Protein AF-A0A084WUY0-F1 (afdb_monomer)

Structure (mmCIF, N/CA/C/O backbone):
data_AF-A0A084WUY0-F1
#
_entry.id   AF-A0A084WUY0-F1
#
loop_
_atom_site.group_PDB
_atom_site.id
_atom_site.type_symbol
_atom_site.label_atom_id
_atom_site.label_alt_id
_atom_site.label_comp_id
_atom_site.label_asym_id
_atom_site.label_entity_id
_atom_site.label_seq_id
_atom_site.pdbx_PDB_ins_code
_atom_site.Cartn_x
_atom_site.Cartn_y
_atom_site.Cartn_z
_atom_site.occupancy
_atom_site.B_iso_or_equiv
_atom_site.auth_seq_id
_atom_site.auth_comp_id
_atom_site.auth_asym_id
_atom_site.auth_atom_id
_atom_site.pdbx_PDB_model_num
ATOM 1 N N . MET A 1 1 ? 26.854 -9.198 -58.543 1.00 60.66 1 MET A N 1
ATOM 2 C CA . MET A 1 1 ? 27.192 -9.684 -57.186 1.00 60.66 1 MET A CA 1
ATOM 3 C C . MET A 1 1 ? 26.560 -8.812 -56.099 1.00 60.66 1 MET A C 1
ATOM 5 O O . MET A 1 1 ? 25.718 -9.330 -55.383 1.00 60.66 1 MET A O 1
ATOM 9 N N . PHE A 1 2 ? 26.806 -7.495 -56.065 1.00 56.34 2 PHE A N 1
ATOM 10 C CA . PHE A 1 2 ? 26.208 -6.568 -55.079 1.00 56.34 2 PHE A CA 1
ATOM 11 C C . PHE A 1 2 ? 24.668 -6.537 -55.036 1.00 56.34 2 PHE A C 1
ATOM 13 O O . PHE A 1 2 ? 24.078 -6.445 -53.969 1.00 56.34 2 PHE A O 1
ATOM 20 N N . LYS A 1 3 ? 23.988 -6.667 -56.184 1.00 63.41 3 LYS A N 1
ATOM 21 C CA . LYS A 1 3 ? 22.513 -6.714 -56.230 1.00 63.41 3 LYS A CA 1
ATOM 22 C C . LYS A 1 3 ? 21.925 -7.973 -55.576 1.00 63.41 3 LYS A C 1
ATOM 24 O O . LYS A 1 3 ? 20.845 -7.901 -55.006 1.00 63.41 3 LYS A O 1
ATOM 29 N N . LEU A 1 4 ? 22.644 -9.098 -55.624 1.00 61.97 4 LEU A N 1
ATOM 30 C CA . LEU A 1 4 ? 22.201 -10.361 -55.028 1.00 61.97 4 LEU A CA 1
ATOM 31 C C . LEU A 1 4 ? 22.399 -10.347 -53.507 1.00 61.97 4 LEU A C 1
ATOM 33 O O . LEU A 1 4 ? 21.516 -10.775 -52.777 1.00 61.97 4 LEU A O 1
ATOM 37 N N . THR A 1 5 ? 23.507 -9.770 -53.030 1.00 66.94 5 THR A N 1
ATOM 38 C CA . THR A 1 5 ? 23.778 -9.587 -51.594 1.00 66.94 5 THR A CA 1
ATOM 39 C C . THR A 1 5 ? 22.866 -8.542 -50.947 1.00 66.94 5 THR A C 1
ATOM 41 O O . THR A 1 5 ? 22.504 -8.669 -49.784 1.00 66.94 5 THR A O 1
ATOM 44 N N . VAL A 1 6 ? 22.458 -7.509 -51.692 1.00 75.38 6 VAL A N 1
ATOM 45 C CA . VAL A 1 6 ? 21.484 -6.514 -51.212 1.00 75.38 6 VAL A CA 1
ATOM 46 C C . VAL A 1 6 ? 20.085 -7.128 -51.087 1.00 75.38 6 VAL A C 1
ATOM 48 O O . VAL A 1 6 ? 19.396 -6.871 -50.101 1.00 75.38 6 VAL A O 1
ATOM 51 N N . LEU A 1 7 ? 19.684 -7.982 -52.038 1.00 75.69 7 LEU A N 1
ATOM 52 C CA . LEU A 1 7 ? 18.390 -8.667 -52.000 1.00 75.69 7 LEU A CA 1
ATOM 53 C C . LEU A 1 7 ? 18.290 -9.630 -50.804 1.00 75.69 7 LEU A C 1
ATOM 55 O O . LEU A 1 7 ? 17.266 -9.658 -50.127 1.00 75.69 7 LEU A O 1
ATOM 59 N N . THR A 1 8 ? 19.358 -10.374 -50.497 1.00 74.25 8 THR A N 1
ATOM 60 C CA . THR A 1 8 ? 19.370 -11.318 -49.368 1.00 74.25 8 THR A CA 1
ATOM 61 C C . THR A 1 8 ? 19.310 -10.617 -48.011 1.00 74.25 8 THR A C 1
ATOM 63 O O . THR A 1 8 ? 18.523 -11.023 -47.162 1.00 74.25 8 THR A O 1
ATOM 66 N N . ILE A 1 9 ? 20.064 -9.530 -47.806 1.00 77.88 9 ILE A N 1
ATOM 67 C CA . ILE A 1 9 ? 20.021 -8.752 -46.554 1.00 77.88 9 ILE A CA 1
ATOM 68 C C . ILE A 1 9 ? 18.642 -8.109 -46.361 1.00 77.88 9 ILE A C 1
ATOM 70 O O . ILE A 1 9 ? 18.103 -8.144 -45.256 1.00 77.88 9 ILE A O 1
ATOM 74 N N . ALA A 1 10 ? 18.040 -7.568 -47.427 1.00 76.94 10 ALA A N 1
ATOM 75 C CA . ALA A 1 10 ? 16.701 -6.984 -47.364 1.00 76.94 10 ALA A CA 1
ATOM 76 C C . ALA A 1 10 ? 15.640 -8.022 -46.959 1.00 76.94 10 ALA A C 1
ATOM 78 O O . ALA A 1 10 ? 14.815 -7.740 -46.091 1.00 76.94 10 ALA A O 1
ATOM 79 N N . VAL A 1 11 ? 15.704 -9.236 -47.516 1.00 80.25 11 VAL A N 1
ATOM 80 C CA . VAL A 1 11 ? 14.828 -10.352 -47.127 1.00 80.25 11 VAL A CA 1
ATOM 81 C C . VAL A 1 11 ? 15.067 -10.752 -45.667 1.00 80.25 11 VAL A C 1
ATOM 83 O O . VAL A 1 11 ? 14.107 -10.834 -44.909 1.00 80.25 11 VAL A O 1
ATOM 86 N N . CYS A 1 12 ? 16.319 -10.899 -45.220 1.00 70.56 12 CYS A N 1
ATOM 87 C CA . CYS A 1 12 ? 16.632 -11.221 -43.821 1.00 70.56 12 CYS A CA 1
ATOM 88 C C . CYS A 1 12 ? 16.119 -10.158 -42.837 1.00 70.56 12 CYS A C 1
ATOM 90 O O . CYS A 1 12 ? 15.549 -10.498 -41.806 1.00 70.56 12 CYS A O 1
ATOM 92 N N . VAL A 1 13 ? 16.261 -8.869 -43.157 1.00 74.50 13 VAL A N 1
ATOM 93 C CA . VAL A 1 13 ? 15.754 -7.773 -42.315 1.00 74.50 13 VAL A CA 1
ATOM 94 C C . VAL A 1 13 ? 14.223 -7.757 -42.268 1.00 74.50 13 VAL A 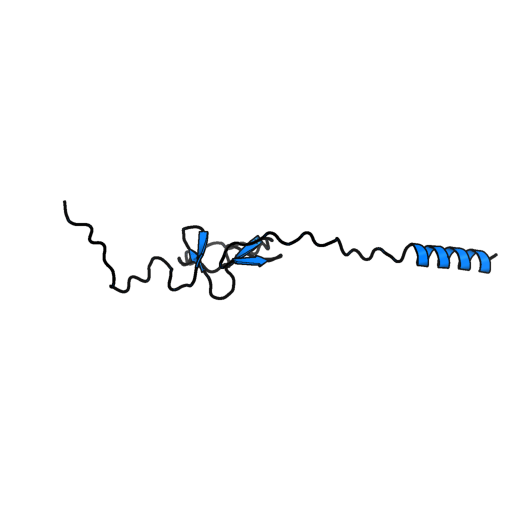C 1
ATOM 96 O O . VAL A 1 13 ? 13.657 -7.417 -41.235 1.00 74.50 13 VAL A O 1
ATOM 99 N N . LEU A 1 14 ? 13.538 -8.127 -43.354 1.00 68.50 14 LEU A N 1
ATOM 100 C CA . LEU A 1 14 ? 12.076 -8.259 -43.369 1.00 68.50 14 LEU A CA 1
ATOM 101 C C . LEU A 1 14 ? 11.595 -9.489 -42.582 1.00 68.50 14 LEU A C 1
ATOM 103 O O . LEU A 1 14 ? 10.559 -9.410 -41.931 1.00 68.50 14 LEU A O 1
ATOM 107 N N . LEU A 1 15 ? 12.366 -10.581 -42.578 1.00 65.75 15 LEU A N 1
ATOM 108 C CA . LEU A 1 15 ? 12.065 -11.796 -41.809 1.00 65.75 15 LEU A CA 1
ATOM 109 C C . LEU A 1 15 ? 12.357 -11.648 -40.303 1.00 65.75 15 LEU A C 1
ATOM 111 O O . LEU A 1 15 ? 11.702 -12.295 -39.494 1.00 65.75 15 LEU A O 1
ATOM 115 N N . VAL A 1 16 ? 13.303 -10.785 -39.912 1.00 64.50 16 VAL A N 1
ATOM 116 C CA . VAL A 1 16 ? 13.689 -10.548 -38.501 1.00 64.50 16 VAL A CA 1
ATOM 117 C C . VAL A 1 16 ? 12.886 -9.401 -37.850 1.00 64.50 16 VAL A C 1
ATOM 119 O O . VAL A 1 16 ? 12.995 -9.151 -36.653 1.00 64.50 16 VAL A O 1
ATOM 122 N N . LYS A 1 17 ? 12.021 -8.701 -38.596 1.00 60.69 17 LYS A N 1
ATOM 123 C CA . LYS A 1 17 ? 11.288 -7.498 -38.141 1.00 60.69 17 LYS A CA 1
ATOM 124 C C . LYS A 1 17 ? 10.038 -7.755 -37.280 1.00 60.69 17 LYS A C 1
ATOM 126 O O . LYS A 1 17 ? 9.086 -6.980 -37.341 1.00 60.69 17 LYS A O 1
ATOM 131 N N . ALA A 1 18 ? 10.029 -8.799 -36.456 1.00 61.69 18 ALA A N 1
ATOM 132 C CA . ALA A 1 18 ? 8.862 -9.147 -35.643 1.00 61.69 18 ALA A CA 1
ATOM 133 C C . ALA A 1 18 ? 9.180 -9.555 -34.195 1.00 61.69 18 ALA A C 1
ATOM 135 O O . ALA A 1 18 ? 8.526 -10.445 -33.670 1.00 61.69 18 ALA A O 1
ATOM 136 N N . ASP A 1 19 ? 10.128 -8.895 -33.520 1.00 57.19 19 ASP A N 1
ATOM 137 C CA . ASP A 1 19 ? 10.214 -9.011 -32.056 1.00 57.19 19 ASP A CA 1
ATOM 138 C C . ASP A 1 19 ? 10.689 -7.707 -31.396 1.00 57.19 19 ASP A C 1
ATOM 140 O O . ASP A 1 19 ? 11.794 -7.583 -30.874 1.00 57.19 19 ASP A O 1
ATOM 144 N N . HIS A 1 20 ? 9.830 -6.686 -31.425 1.00 60.00 20 HIS A N 1
ATOM 145 C CA . HIS A 1 20 ? 9.862 -5.665 -30.379 1.00 60.00 20 H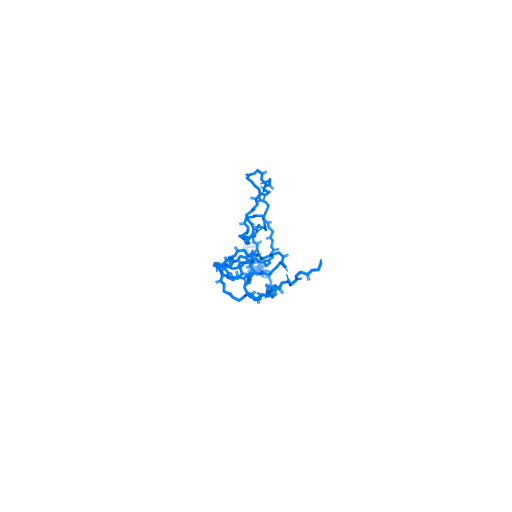IS A CA 1
ATOM 146 C C . HIS A 1 20 ? 9.047 -6.179 -29.189 1.00 60.00 20 HIS A C 1
ATOM 148 O O . HIS A 1 20 ? 7.914 -5.757 -28.994 1.00 60.00 20 HIS A O 1
ATOM 154 N N . GLY A 1 21 ? 9.606 -7.128 -28.434 1.00 61.03 21 GLY A N 1
ATOM 155 C CA . GLY A 1 21 ? 9.618 -7.133 -26.967 1.00 61.03 21 GLY A CA 1
ATOM 156 C C . GLY A 1 21 ? 8.323 -6.890 -26.182 1.00 61.03 21 GLY A C 1
ATOM 157 O O . GLY A 1 21 ? 8.410 -6.539 -25.007 1.00 61.03 21 GLY A O 1
ATOM 158 N N . GLN A 1 22 ? 7.133 -7.079 -26.748 1.00 55.06 22 GLN A N 1
ATOM 159 C CA . GLN A 1 22 ? 5.893 -7.052 -25.980 1.00 55.06 22 GLN A CA 1
ATOM 160 C C . GLN A 1 22 ? 5.659 -8.462 -25.433 1.00 55.06 22 GLN A C 1
ATOM 162 O O . GLN A 1 22 ? 4.924 -9.265 -26.008 1.00 55.06 22 GLN A O 1
ATOM 167 N N . LYS A 1 23 ? 6.324 -8.783 -24.316 1.00 64.62 23 LYS A N 1
ATOM 168 C CA . LYS A 1 23 ? 6.031 -9.996 -23.543 1.00 64.62 23 LYS A CA 1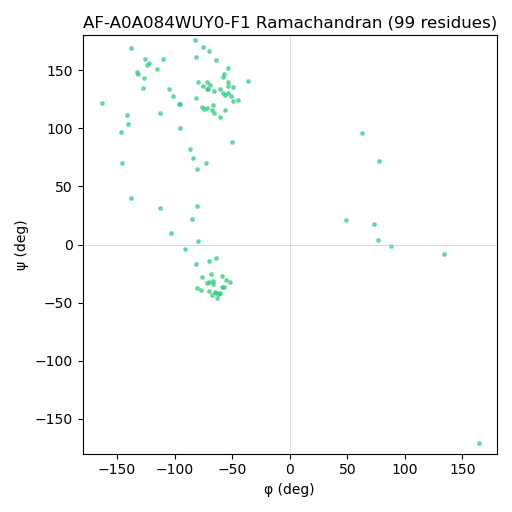
ATOM 169 C C . LYS A 1 23 ? 4.508 -10.032 -23.318 1.00 64.62 23 LYS A C 1
ATOM 171 O O . LYS A 1 23 ? 3.983 -9.043 -22.799 1.00 64.62 23 LYS A O 1
ATOM 176 N N . PRO A 1 24 ? 3.780 -11.091 -23.722 1.00 65.06 24 PRO A N 1
ATOM 177 C CA . PRO A 1 24 ? 2.339 -11.154 -23.520 1.00 65.06 24 PRO A CA 1
ATOM 178 C C . PRO A 1 24 ? 2.065 -10.972 -22.028 1.00 65.06 24 PRO A C 1
ATOM 180 O O . PRO A 1 24 ? 2.556 -11.741 -21.199 1.00 65.06 24 PRO A O 1
ATOM 183 N N . GLY A 1 25 ? 1.379 -9.879 -21.691 1.00 66.69 25 GLY A N 1
ATOM 184 C CA . GLY A 1 25 ? 1.166 -9.465 -20.314 1.00 66.69 25 GLY A CA 1
ATOM 185 C C . GLY A 1 25 ? 0.402 -10.549 -19.573 1.00 66.69 25 GLY A C 1
ATOM 186 O O . GLY A 1 25 ? -0.780 -10.768 -19.832 1.00 66.69 25 GLY A O 1
ATOM 187 N N . THR A 1 26 ? 1.069 -11.237 -18.649 1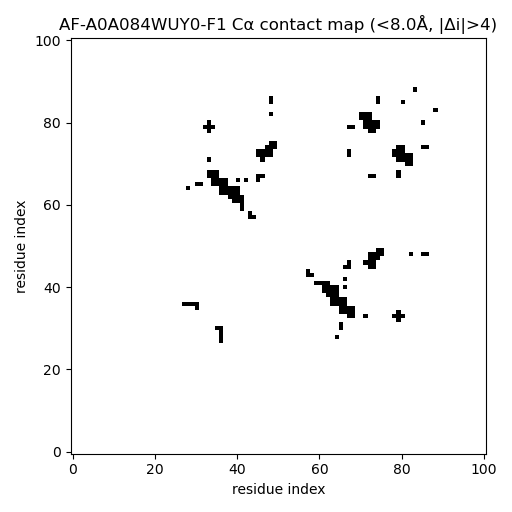.00 73.81 26 THR A N 1
ATOM 188 C CA . THR A 1 26 ? 0.377 -12.036 -17.640 1.00 73.81 26 THR A CA 1
ATOM 189 C C . THR A 1 26 ? -0.632 -11.127 -16.943 1.00 73.81 26 THR A C 1
ATOM 191 O O . THR A 1 26 ? -0.241 -10.027 -16.537 1.00 73.81 26 THR A O 1
ATOM 194 N N . PRO A 1 27 ? -1.905 -11.542 -16.799 1.00 73.62 27 PRO A N 1
ATOM 195 C CA . PRO A 1 27 ? -2.894 -10.748 -16.089 1.00 73.62 27 PRO A CA 1
ATOM 196 C C . PRO A 1 27 ? -2.344 -10.352 -14.721 1.00 73.62 27 PRO A C 1
ATOM 198 O O . PRO A 1 27 ? -1.859 -11.211 -13.979 1.00 73.62 27 PRO A O 1
ATOM 201 N N . ALA A 1 28 ? -2.385 -9.056 -14.409 1.00 71.38 28 ALA A N 1
ATOM 202 C CA . ALA A 1 28 ? -1.931 -8.567 -13.118 1.00 71.38 28 ALA A CA 1
ATOM 203 C C . ALA A 1 28 ? -2.652 -9.336 -11.989 1.00 71.38 28 ALA A C 1
ATOM 205 O O . ALA A 1 28 ? -3.856 -9.604 -12.110 1.00 71.38 28 ALA A O 1
ATOM 206 N N . PRO A 1 29 ? -1.952 -9.697 -10.898 1.00 82.25 29 PRO A N 1
ATOM 207 C CA . PRO A 1 29 ? -2.567 -10.337 -9.744 1.00 82.25 29 PRO A CA 1
ATOM 208 C C . PRO A 1 29 ? -3.817 -9.583 -9.278 1.00 82.25 29 PRO A C 1
ATOM 210 O O . PRO A 1 29 ? -3.825 -8.355 -9.168 1.00 82.25 29 PRO A O 1
ATOM 213 N N . LYS A 1 30 ? -4.894 -10.317 -8.985 1.00 91.25 30 LYS A N 1
ATOM 214 C CA . LYS A 1 30 ? -6.149 -9.717 -8.521 1.00 91.25 30 LYS A CA 1
ATOM 215 C C . LYS A 1 30 ? -5.990 -9.199 -7.088 1.00 91.25 30 LYS A C 1
ATOM 217 O O . LYS A 1 30 ? -5.792 -9.987 -6.166 1.00 91.25 30 LYS A O 1
ATOM 222 N N . CYS A 1 31 ? -6.132 -7.889 -6.900 1.00 95.19 31 CYS A N 1
ATOM 223 C CA . CYS A 1 31 ? -6.087 -7.257 -5.580 1.00 95.19 31 CYS A CA 1
ATOM 224 C C . CYS A 1 31 ? -7.416 -7.359 -4.817 1.00 95.19 31 CYS A C 1
ATOM 226 O O . CYS A 1 31 ? -8.478 -7.613 -5.400 1.00 95.19 31 CYS A O 1
ATOM 228 N N . ARG A 1 32 ? -7.365 -7.159 -3.492 1.00 95.44 32 ARG A N 1
ATOM 229 C CA . ARG A 1 32 ? -8.557 -7.197 -2.632 1.00 95.44 32 ARG A CA 1
ATOM 230 C C . ARG A 1 32 ? -9.394 -5.925 -2.803 1.00 95.44 32 ARG A C 1
ATOM 232 O O . ARG A 1 32 ? -8.986 -4.939 -3.415 1.00 95.44 32 ARG A O 1
ATOM 239 N N . LYS A 1 33 ? -10.602 -5.926 -2.234 1.00 95.88 33 LYS A N 1
ATOM 240 C CA . LYS A 1 33 ? -11.459 -4.731 -2.207 1.00 95.88 33 LYS A CA 1
ATOM 241 C C . LYS A 1 33 ? -10.726 -3.581 -1.505 1.00 95.88 33 LYS A C 1
ATOM 243 O O . LYS A 1 33 ? -10.237 -3.756 -0.397 1.00 95.88 33 LYS A O 1
ATOM 248 N N . GLY A 1 34 ? -10.703 -2.409 -2.140 1.00 96.06 34 GLY A N 1
ATOM 249 C CA . GLY A 1 34 ? -10.006 -1.226 -1.617 1.00 96.06 34 GLY A CA 1
ATOM 250 C C . GLY A 1 34 ? -8.532 -1.133 -2.023 1.00 96.06 34 GLY A C 1
ATOM 251 O O . GLY A 1 34 ? -7.882 -0.143 -1.700 1.00 96.06 34 GLY A O 1
ATOM 252 N N . GLU A 1 35 ? -8.020 -2.113 -2.765 1.00 97.81 35 GLU A N 1
ATOM 253 C CA . GLU A 1 35 ? -6.655 -2.126 -3.284 1.00 97.81 35 GLU A CA 1
ATOM 254 C C . GLU A 1 35 ? -6.636 -1.952 -4.809 1.00 97.81 35 GLU A C 1
ATOM 256 O O . GLU A 1 35 ? -7.627 -2.206 -5.500 1.00 97.81 35 GLU A O 1
ATOM 261 N N . ARG A 1 36 ? -5.489 -1.526 -5.334 1.00 96.19 36 ARG A N 1
ATOM 262 C CA . ARG A 1 36 ? -5.148 -1.504 -6.758 1.00 96.19 36 ARG A CA 1
ATOM 263 C C . ARG A 1 36 ? -3.761 -2.107 -6.953 1.00 96.19 36 ARG A C 1
ATOM 265 O O . ARG A 1 36 ? -2.904 -1.973 -6.079 1.00 96.19 36 ARG A O 1
ATOM 272 N N . PHE A 1 37 ? -3.548 -2.753 -8.093 1.00 95.62 37 PHE A N 1
ATOM 273 C CA . PHE A 1 37 ? -2.224 -3.241 -8.455 1.00 95.62 37 PHE A CA 1
ATOM 274 C C . PHE A 1 37 ? -1.351 -2.066 -8.902 1.00 95.62 37 PHE A C 1
ATOM 276 O O . PHE A 1 37 ? -1.817 -1.194 -9.639 1.00 95.62 37 PHE A O 1
ATOM 283 N N . LEU A 1 38 ? -0.105 -2.043 -8.441 1.00 94.19 38 LEU A N 1
ATOM 284 C CA . LEU A 1 38 ? 0.930 -1.129 -8.899 1.00 94.19 38 LEU A CA 1
ATOM 285 C C . LEU A 1 38 ? 2.155 -1.933 -9.305 1.00 94.19 38 LEU A C 1
ATOM 287 O O . LEU A 1 38 ? 2.604 -2.780 -8.537 1.00 94.19 38 LEU A O 1
ATOM 291 N N . ASP A 1 39 ? 2.737 -1.603 -10.456 1.00 94.00 39 ASP A N 1
ATOM 292 C CA . ASP A 1 39 ? 4.074 -2.082 -10.824 1.00 94.00 39 ASP A CA 1
ATOM 293 C C . ASP A 1 39 ? 5.153 -1.463 -9.929 1.00 94.00 39 ASP A C 1
ATOM 295 O O . ASP A 1 39 ? 6.214 -2.044 -9.723 1.00 94.00 39 ASP A O 1
ATOM 299 N N . CYS A 1 40 ? 4.854 -0.287 -9.371 1.00 94.12 40 CYS A N 1
ATOM 300 C CA . CYS A 1 40 ? 5.728 0.448 -8.480 1.00 94.12 40 CYS A CA 1
ATOM 301 C C . CYS A 1 40 ? 4.941 1.083 -7.331 1.00 94.12 40 CYS A C 1
ATOM 303 O O . CYS A 1 40 ? 4.261 2.095 -7.512 1.00 94.12 40 CYS A O 1
ATOM 305 N N . GLY A 1 41 ? 5.027 0.490 -6.144 1.00 94.38 41 GLY A N 1
ATOM 306 C CA . GLY A 1 41 ? 4.468 1.028 -4.911 1.00 94.38 41 GLY A CA 1
ATOM 307 C C . GLY A 1 41 ? 5.417 0.864 -3.727 1.00 94.38 41 GLY A C 1
ATOM 308 O O . GLY A 1 41 ? 6.441 0.186 -3.799 1.00 94.38 41 GLY A O 1
ATOM 309 N N . ASN A 1 42 ? 5.076 1.519 -2.618 1.00 94.31 42 ASN A N 1
ATOM 310 C CA . ASN A 1 42 ? 5.878 1.516 -1.402 1.00 94.31 42 ASN A CA 1
ATOM 311 C C . ASN A 1 42 ? 4.970 1.459 -0.164 1.00 94.31 42 ASN A C 1
ATOM 313 O O . ASN A 1 42 ? 4.273 2.420 0.157 1.00 94.31 42 ASN A O 1
ATOM 317 N N . SER A 1 43 ? 5.005 0.337 0.558 1.00 91.56 43 SER A N 1
ATOM 318 C CA . SER A 1 43 ? 4.129 0.074 1.713 1.00 91.56 43 SER A CA 1
ATOM 319 C C . SER A 1 43 ? 4.444 0.936 2.941 1.00 91.56 43 SER A C 1
ATOM 321 O O . SER A 1 43 ? 3.669 0.973 3.899 1.00 91.56 43 SER A O 1
ATOM 323 N N . CYS A 1 44 ? 5.603 1.594 2.958 1.00 91.94 44 CYS A N 1
ATOM 324 C CA . CYS A 1 44 ? 5.944 2.558 3.992 1.00 91.94 44 CYS A CA 1
ATOM 325 C C . CYS A 1 44 ? 5.292 3.928 3.728 1.00 91.94 44 CYS A C 1
ATOM 327 O O . CYS A 1 44 ? 4.814 4.556 4.669 1.00 91.94 44 CYS A O 1
ATOM 329 N N . MET A 1 45 ? 5.212 4.341 2.459 1.00 90.44 45 MET A N 1
ATOM 330 C CA . MET A 1 45 ? 4.538 5.574 2.020 1.00 90.44 45 MET A CA 1
ATOM 331 C C . MET A 1 45 ? 3.015 5.413 1.883 1.00 90.44 45 MET A C 1
ATOM 333 O O . MET A 1 45 ? 2.288 6.402 1.816 1.00 90.44 45 MET A O 1
ATOM 337 N N . GLU A 1 46 ? 2.517 4.177 1.822 1.00 93.88 46 GLU A N 1
ATOM 338 C CA . GLU A 1 46 ? 1.084 3.888 1.788 1.00 93.88 46 GLU A CA 1
ATOM 339 C C . GLU A 1 46 ? 0.380 4.419 3.055 1.00 93.88 46 GLU A C 1
ATOM 341 O O . GLU A 1 46 ? 0.867 4.192 4.168 1.00 93.88 46 GLU A O 1
ATOM 346 N N . PRO A 1 47 ? -0.773 5.102 2.928 1.00 93.31 47 PRO A N 1
ATOM 347 C CA . PRO A 1 47 ? -1.457 5.686 4.071 1.00 93.31 47 PRO A CA 1
ATOM 348 C C . PRO A 1 47 ? -2.048 4.605 4.984 1.00 93.31 47 PRO A C 1
ATOM 350 O O . PRO A 1 47 ? -2.657 3.632 4.532 1.00 93.31 47 PRO A O 1
ATOM 353 N N . LYS A 1 48 ? -1.898 4.797 6.296 1.00 94.25 48 LYS A N 1
ATOM 354 C CA . LYS A 1 48 ? -2.328 3.853 7.337 1.00 94.25 48 LYS A CA 1
ATOM 355 C C . LYS A 1 48 ? -3.270 4.533 8.319 1.00 94.25 48 LYS A C 1
ATOM 357 O O . LYS A 1 48 ? -3.195 5.744 8.513 1.00 94.25 48 LYS A O 1
ATOM 362 N N . CYS A 1 49 ? -4.128 3.748 8.967 1.00 94.69 49 CYS A N 1
ATOM 363 C CA . CYS A 1 49 ? -4.989 4.249 10.041 1.00 94.69 49 CYS A CA 1
ATOM 364 C C . CYS A 1 49 ? -4.186 4.844 11.204 1.00 94.69 49 CYS A C 1
ATOM 366 O O . CYS A 1 49 ? -4.584 5.849 11.787 1.00 94.69 49 CYS A O 1
ATOM 368 N N . THR A 1 50 ? -3.041 4.240 11.514 1.00 90.19 50 THR A N 1
ATOM 369 C CA . THR A 1 50 ? -2.133 4.718 12.553 1.00 90.19 50 THR A CA 1
ATOM 370 C C . THR A 1 50 ? -0.974 5.450 11.900 1.00 90.19 50 THR A C 1
ATOM 372 O O . THR A 1 50 ? -0.315 4.910 11.008 1.00 90.19 50 THR A O 1
ATOM 375 N N . LYS A 1 51 ? -0.712 6.679 12.352 1.00 86.12 51 LYS A N 1
ATOM 376 C CA . LYS A 1 51 ? 0.450 7.439 11.889 1.00 86.12 51 LYS A CA 1
ATOM 377 C C . LYS A 1 51 ? 1.732 6.743 12.360 1.00 86.12 51 LYS A C 1
ATOM 379 O O . LYS A 1 51 ? 1.812 6.387 13.538 1.00 86.12 51 LYS A O 1
ATOM 384 N N . PRO A 1 52 ? 2.724 6.546 11.476 1.00 84.81 52 PRO A N 1
ATOM 385 C CA . PRO A 1 52 ? 4.024 6.059 11.906 1.00 84.81 52 PRO A CA 1
ATOM 386 C C . PRO A 1 52 ? 4.694 7.084 12.845 1.00 84.81 52 PRO A C 1
ATOM 388 O O . PRO A 1 52 ? 4.339 8.267 12.818 1.00 84.81 52 PRO A O 1
ATOM 391 N N . PRO A 1 53 ? 5.664 6.656 13.672 1.00 86.50 53 PRO A N 1
ATOM 392 C CA . PRO A 1 53 ? 6.476 7.563 14.482 1.00 86.50 53 PRO A CA 1
ATOM 393 C C . PRO A 1 53 ? 7.148 8.656 13.640 1.00 86.50 53 PRO A C 1
ATOM 395 O O . PRO A 1 53 ? 7.492 8.425 12.483 1.00 86.50 53 PRO A O 1
ATOM 398 N N . VAL A 1 54 ? 7.404 9.821 14.248 1.00 81.69 54 VAL A N 1
ATOM 399 C CA . VAL A 1 54 ? 7.972 11.012 13.575 1.00 81.69 54 VAL A CA 1
ATOM 400 C C . VAL A 1 54 ? 9.303 10.720 12.865 1.00 81.69 54 VAL A C 1
ATOM 402 O O . VAL A 1 54 ? 9.570 11.294 11.817 1.00 81.69 54 VAL A O 1
ATOM 405 N N . ASN A 1 55 ? 10.096 9.777 13.381 1.00 85.88 55 ASN A N 1
ATOM 406 C CA . ASN A 1 55 ? 11.399 9.391 12.827 1.00 85.88 55 ASN A CA 1
ATOM 407 C C . ASN A 1 55 ? 11.403 7.965 12.253 1.00 85.88 55 ASN A C 1
ATOM 409 O O . ASN A 1 55 ? 12.410 7.266 12.338 1.00 85.88 55 ASN A O 1
ATOM 413 N N . PHE A 1 56 ? 10.271 7.489 11.728 1.00 85.75 56 PHE A N 1
ATOM 414 C CA . PHE A 1 56 ? 10.204 6.155 11.135 1.00 85.75 56 PHE A CA 1
ATOM 415 C C . PHE A 1 56 ? 11.048 6.094 9.847 1.00 85.75 56 PHE A C 1
ATOM 417 O O . PHE A 1 56 ? 10.712 6.783 8.878 1.00 85.75 56 PHE A O 1
ATOM 424 N N . PRO A 1 57 ? 12.129 5.289 9.796 1.00 89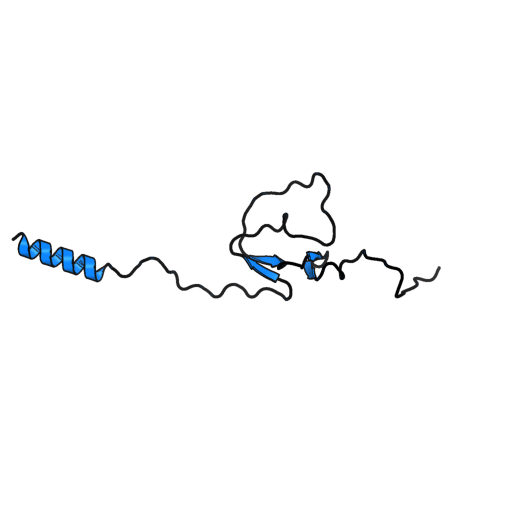.81 57 PRO A N 1
ATOM 425 C CA . PRO A 1 57 ? 12.955 5.191 8.602 1.00 89.81 57 PRO A CA 1
ATOM 426 C C . PRO A 1 57 ? 12.145 4.546 7.477 1.00 89.81 57 PRO A C 1
ATOM 428 O O . PRO A 1 57 ? 11.677 3.413 7.590 1.00 89.81 57 PRO A O 1
ATOM 431 N N . CYS A 1 58 ? 11.983 5.281 6.380 1.00 91.25 58 CYS A N 1
ATOM 432 C CA . CYS A 1 58 ? 11.226 4.834 5.224 1.00 91.25 58 CYS A CA 1
ATOM 433 C C . CYS A 1 58 ? 12.155 4.612 4.036 1.00 91.25 58 CYS A C 1
ATOM 435 O O . CYS A 1 58 ? 12.732 5.561 3.510 1.00 91.25 58 CYS A O 1
ATOM 437 N N . ILE A 1 59 ? 12.303 3.360 3.602 1.00 90.38 59 ILE A N 1
ATOM 438 C CA . ILE A 1 59 ? 13.075 3.049 2.399 1.00 90.38 59 ILE A CA 1
ATOM 439 C C . ILE A 1 59 ? 12.308 3.510 1.157 1.00 90.38 59 ILE A C 1
ATOM 441 O O . ILE A 1 59 ? 11.099 3.316 1.072 1.00 90.38 59 ILE A O 1
ATOM 445 N N . THR A 1 60 ? 12.997 4.077 0.171 1.00 89.19 60 THR A N 1
ATOM 446 C CA . THR A 1 60 ? 12.413 4.546 -1.101 1.00 89.19 60 THR A CA 1
ATOM 447 C C . THR A 1 60 ? 12.292 3.436 -2.152 1.00 89.19 60 THR A C 1
ATOM 449 O O . THR A 1 60 ? 12.214 3.705 -3.349 1.00 89.19 60 THR A O 1
ATOM 452 N N . LEU A 1 61 ? 12.266 2.173 -1.716 1.00 93.56 61 LEU A N 1
ATOM 453 C CA . LEU A 1 61 ? 12.200 1.019 -2.605 1.00 93.56 61 LEU A CA 1
ATOM 454 C C . LEU A 1 61 ? 10.824 0.914 -3.273 1.00 93.56 61 LEU A C 1
ATOM 456 O O . LEU A 1 61 ? 9.783 1.006 -2.622 1.00 93.56 61 LEU A O 1
ATOM 460 N N . CYS A 1 62 ? 10.858 0.683 -4.580 1.00 94.62 62 CYS A N 1
ATOM 461 C CA . CYS A 1 62 ? 9.706 0.457 -5.434 1.00 94.62 62 CYS A CA 1
ATOM 462 C C . CYS A 1 62 ? 9.488 -1.052 -5.603 1.00 94.62 62 CYS A C 1
ATOM 464 O O . CYS A 1 62 ? 10.382 -1.754 -6.077 1.00 94.62 62 CYS A O 1
ATOM 466 N N . LEU A 1 63 ? 8.315 -1.545 -5.203 1.00 94.56 63 LEU A N 1
ATOM 467 C CA . LEU A 1 63 ? 7.928 -2.949 -5.332 1.00 94.56 63 LEU A CA 1
ATOM 468 C C . LEU A 1 63 ? 6.590 -3.068 -6.062 1.00 94.56 63 LEU A C 1
ATOM 470 O O . LEU A 1 63 ? 5.698 -2.239 -5.877 1.00 94.56 63 LEU A O 1
ATOM 474 N N . SER A 1 64 ? 6.446 -4.104 -6.886 1.00 94.81 64 SER A N 1
ATOM 475 C CA . SER A 1 64 ? 5.172 -4.425 -7.519 1.00 94.81 64 SER A CA 1
ATOM 476 C C . SER A 1 64 ? 4.259 -5.175 -6.546 1.00 94.81 64 SER A C 1
A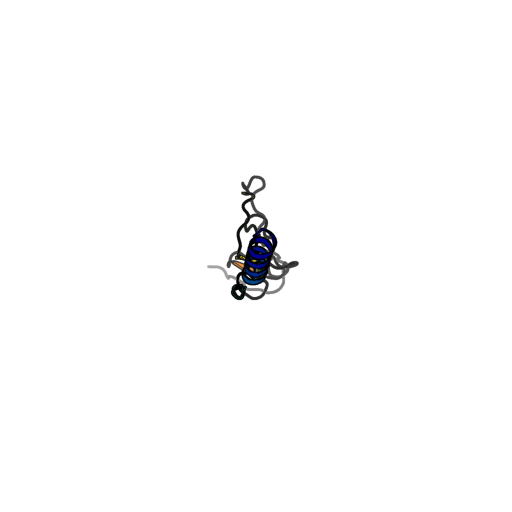TOM 478 O O . SER A 1 64 ? 4.707 -6.032 -5.780 1.00 94.81 64 SER A O 1
ATOM 480 N N . GLY A 1 65 ? 2.964 -4.854 -6.543 1.00 95.25 65 GLY A N 1
ATOM 481 C CA . GLY A 1 65 ? 2.018 -5.451 -5.602 1.00 95.25 65 GLY A CA 1
ATOM 482 C C . GLY A 1 65 ? 0.685 -4.719 -5.479 1.00 95.25 65 GLY A C 1
ATOM 483 O O . GLY A 1 65 ? 0.368 -3.811 -6.246 1.00 95.25 65 GLY A O 1
ATOM 484 N N . CYS A 1 66 ? -0.116 -5.137 -4.499 1.00 97.00 66 CYS A N 1
ATOM 485 C CA . CYS A 1 66 ? -1.419 -4.546 -4.204 1.00 97.00 66 CYS A CA 1
ATOM 486 C C . CYS A 1 66 ? -1.310 -3.500 -3.095 1.00 97.00 66 CYS A C 1
ATOM 488 O O . CYS A 1 66 ? -0.947 -3.820 -1.962 1.00 97.00 66 CYS A O 1
ATOM 490 N N . TYR A 1 67 ? -1.695 -2.269 -3.419 1.00 97.19 67 TYR A N 1
ATOM 491 C CA . TYR A 1 67 ? -1.639 -1.122 -2.518 1.00 97.19 67 TYR A CA 1
ATOM 492 C C . TYR A 1 67 ? -3.019 -0.493 -2.354 1.00 97.19 67 TYR A C 1
ATOM 494 O O . TYR A 1 67 ? -3.868 -0.624 -3.240 1.00 97.19 67 TYR A O 1
ATOM 502 N N . CYS A 1 68 ? -3.261 0.214 -1.253 1.00 97.88 68 CYS A N 1
ATOM 503 C CA . CYS A 1 68 ? -4.495 0.958 -1.054 1.00 97.88 68 CYS A CA 1
ATOM 504 C C . CYS A 1 68 ? -4.703 1.936 -2.208 1.00 97.88 68 CYS A C 1
ATOM 506 O O . CYS A 1 68 ? -3.814 2.701 -2.595 1.00 97.88 68 CYS A O 1
ATOM 508 N N . ARG A 1 69 ? -5.898 1.882 -2.796 1.00 97.00 69 ARG A N 1
ATOM 509 C CA . ARG A 1 69 ? -6.290 2.853 -3.815 1.00 97.00 69 ARG A CA 1
ATOM 510 C C . ARG A 1 69 ? -6.497 4.226 -3.179 1.00 97.00 69 ARG A C 1
ATOM 512 O O . ARG A 1 69 ? -6.608 4.354 -1.962 1.00 97.00 69 ARG A O 1
ATOM 519 N N . GLU A 1 70 ? -6.588 5.247 -4.017 1.00 96.06 70 GLU A N 1
ATOM 520 C CA . GLU A 1 70 ? -6.838 6.611 -3.564 1.00 96.06 70 GLU A CA 1
ATOM 521 C C . GLU A 1 70 ? -8.095 6.702 -2.679 1.00 96.06 70 GLU A C 1
ATOM 523 O O . GLU A 1 70 ? -9.113 6.055 -2.943 1.00 96.06 70 GLU A O 1
ATOM 528 N N . GLY A 1 71 ? -7.994 7.459 -1.583 1.00 95.69 71 GLY A N 1
ATOM 529 C CA . GLY A 1 71 ? -9.057 7.597 -0.585 1.00 95.69 71 GLY A CA 1
ATOM 530 C C . GLY A 1 71 ? -9.214 6.413 0.380 1.00 95.69 71 GLY A C 1
ATOM 531 O O . GLY A 1 71 ? -10.136 6.428 1.194 1.00 95.69 71 GLY A O 1
ATOM 532 N N . TYR A 1 72 ? -8.349 5.395 0.313 1.00 97.50 72 TYR A N 1
ATOM 533 C CA . TYR A 1 72 ? -8.320 4.261 1.243 1.00 97.50 72 TYR A CA 1
ATOM 534 C C . TYR A 1 72 ? -7.018 4.255 2.044 1.00 97.50 72 TYR A C 1
ATOM 536 O O . TYR A 1 72 ? -5.977 4.692 1.560 1.00 97.50 72 TYR A O 1
ATOM 544 N N . VAL A 1 73 ? -7.077 3.724 3.264 1.00 96.81 73 VAL A N 1
ATOM 545 C CA . VAL A 1 73 ? -5.936 3.598 4.180 1.00 96.81 73 VAL A CA 1
ATOM 546 C C . VAL A 1 73 ? -5.870 2.186 4.751 1.00 96.81 73 VAL A C 1
ATOM 548 O O . VAL A 1 73 ? -6.908 1.549 4.951 1.00 96.81 73 VAL A O 1
ATOM 551 N N . ARG A 1 74 ? -4.665 1.674 5.011 1.00 96.50 74 ARG A N 1
ATOM 552 C CA . ARG A 1 74 ? -4.489 0.323 5.556 1.00 96.50 74 ARG A CA 1
ATOM 553 C C . ARG A 1 74 ? -4.698 0.324 7.068 1.00 96.50 74 ARG A C 1
ATOM 555 O O . ARG A 1 74 ? -4.066 1.095 7.794 1.00 96.50 74 ARG A O 1
ATOM 562 N N . ASN A 1 75 ? -5.594 -0.532 7.545 1.00 94.62 75 ASN A N 1
ATOM 563 C CA . ASN A 1 75 ? -5.780 -0.758 8.976 1.00 94.62 75 ASN A CA 1
ATOM 564 C C . ASN A 1 75 ? -4.754 -1.761 9.541 1.00 94.62 75 ASN A C 1
ATOM 566 O O . ASN A 1 75 ? -3.949 -2.344 8.814 1.00 94.62 75 ASN A O 1
ATOM 570 N N . ASP A 1 76 ? -4.804 -1.963 10.853 1.00 92.06 76 ASP A N 1
ATOM 571 C CA . ASP A 1 76 ? -4.016 -2.937 11.620 1.00 92.06 76 ASP A CA 1
ATOM 572 C C . ASP A 1 76 ? -4.223 -4.395 11.169 1.00 92.06 76 ASP A C 1
ATOM 574 O O . ASP A 1 76 ? -3.308 -5.210 11.257 1.00 92.06 76 ASP A O 1
ATOM 578 N N . LYS A 1 77 ? -5.393 -4.712 10.605 1.00 93.25 77 LYS A N 1
ATOM 579 C CA . LYS A 1 77 ? -5.704 -6.015 9.986 1.00 93.25 77 LYS A CA 1
ATOM 580 C C . LYS A 1 77 ? -5.148 -6.171 8.565 1.00 93.25 77 LYS A C 1
ATOM 582 O O . LYS A 1 77 ? -5.428 -7.171 7.903 1.00 93.25 77 LYS A O 1
ATOM 587 N 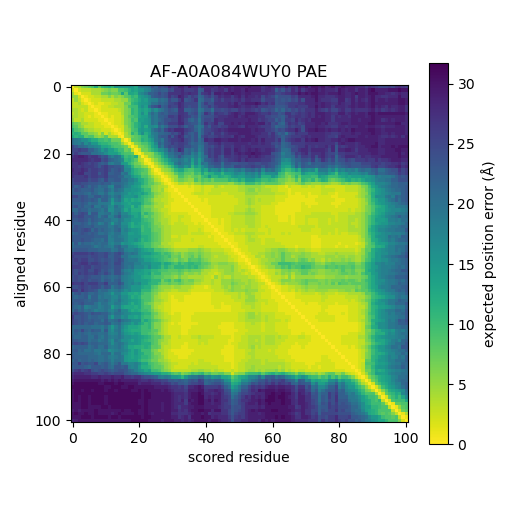N . GLY A 1 78 ? -4.410 -5.183 8.059 1.00 93.44 78 GLY A N 1
ATOM 588 C CA . GLY A 1 78 ? -3.834 -5.205 6.716 1.00 93.44 78 GLY A CA 1
ATOM 589 C C . GLY A 1 78 ? -4.853 -5.002 5.591 1.00 93.44 78 GLY A C 1
ATOM 590 O O . GLY A 1 78 ? -4.551 -5.327 4.446 1.00 93.44 78 GLY A O 1
ATOM 591 N N . VAL A 1 79 ? -6.045 -4.476 5.880 1.00 95.88 79 VAL A N 1
ATOM 592 C CA . VAL A 1 79 ? -7.116 -4.227 4.902 1.00 95.88 79 VAL A CA 1
ATOM 593 C C . VAL A 1 79 ? -7.206 -2.737 4.587 1.00 95.88 79 VAL A C 1
ATOM 595 O O . VAL A 1 79 ? -7.236 -1.904 5.493 1.00 95.88 79 VAL A O 1
ATOM 598 N N . CYS A 1 80 ? -7.297 -2.399 3.302 1.00 97.31 80 CYS A N 1
ATOM 599 C CA . CYS A 1 80 ? -7.563 -1.036 2.858 1.00 97.31 80 CYS A CA 1
ATOM 600 C C . CYS A 1 80 ? -9.037 -0.681 3.081 1.00 97.31 80 CYS A C 1
ATOM 602 O O . CYS A 1 80 ? -9.936 -1.267 2.472 1.00 97.31 80 CYS A O 1
ATOM 604 N N . VAL A 1 81 ? -9.289 0.300 3.942 1.00 96.81 81 VAL A N 1
ATOM 605 C CA . VAL A 1 81 ? -10.627 0.773 4.319 1.00 96.81 81 VAL A CA 1
ATOM 606 C C . VAL A 1 81 ? -10.747 2.286 4.108 1.00 96.81 81 VAL A C 1
ATOM 608 O O . VAL A 1 81 ? -9.727 2.974 4.062 1.00 96.81 81 VAL A O 1
ATOM 611 N N . PRO A 1 82 ? -11.965 2.843 3.986 1.00 96.62 82 PRO A N 1
ATOM 612 C CA . PRO A 1 82 ? -12.147 4.288 4.076 1.00 96.62 82 PRO A CA 1
ATOM 613 C C . PRO A 1 82 ? -11.620 4.815 5.424 1.00 96.62 82 PRO A C 1
ATOM 615 O O . PRO A 1 82 ? -11.820 4.137 6.436 1.00 96.62 82 PRO A O 1
ATOM 618 N N . PRO A 1 83 ? -11.026 6.022 5.489 1.00 94.81 83 PRO A N 1
ATOM 619 C CA . PRO A 1 83 ? -10.505 6.601 6.732 1.00 94.81 83 PRO A CA 1
ATOM 620 C C . PRO A 1 83 ? -11.511 6.614 7.894 1.00 94.81 83 PRO A C 1
ATOM 622 O O . PRO A 1 83 ? -11.139 6.412 9.046 1.00 94.81 83 PRO A O 1
ATOM 625 N N . SER A 1 84 ? -12.807 6.767 7.595 1.00 93.88 84 SER A N 1
ATOM 626 C CA . SER A 1 84 ? -13.901 6.727 8.579 1.00 93.88 84 SER A CA 1
ATOM 627 C C . SER A 1 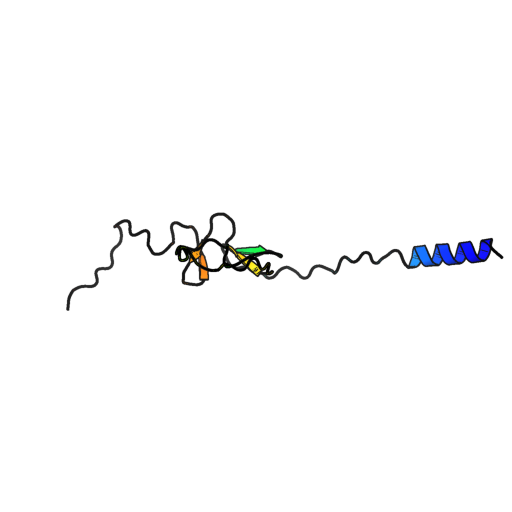84 ? -14.079 5.378 9.287 1.00 93.88 84 SER A C 1
ATOM 629 O O . SER A 1 84 ? -14.820 5.288 10.262 1.00 93.88 84 SER A O 1
ATOM 631 N N . LYS A 1 85 ? -13.426 4.317 8.803 1.00 93.75 85 LYS A N 1
ATOM 632 C CA . LYS A 1 85 ? -13.439 2.970 9.387 1.00 93.75 85 LYS A CA 1
ATOM 633 C C . LYS A 1 85 ? -12.163 2.645 10.166 1.00 93.75 85 LYS A C 1
ATOM 635 O O . LYS A 1 85 ? -11.970 1.490 10.543 1.00 93.75 85 LYS A O 1
ATOM 640 N N . CYS A 1 86 ? -11.295 3.627 10.411 1.00 92.25 86 CYS A N 1
ATOM 641 C CA . CYS A 1 86 ? -10.125 3.424 11.251 1.00 92.25 86 CYS A CA 1
ATOM 642 C C . CYS A 1 86 ? -10.510 3.283 12.735 1.00 92.25 86 CYS A C 1
ATOM 644 O O . CYS A 1 86 ? -11.288 4.095 13.248 1.00 92.25 86 CYS A O 1
ATOM 646 N N . PRO A 1 87 ? -9.957 2.284 13.448 1.00 77.50 87 PRO A N 1
ATOM 647 C CA . PRO A 1 87 ? -10.151 2.154 14.886 1.00 77.50 87 PRO A CA 1
ATOM 648 C C . PRO A 1 87 ? -9.483 3.350 15.577 1.00 77.50 87 PRO A C 1
ATOM 650 O O . PRO A 1 87 ? -8.270 3.511 15.499 1.00 77.50 87 PRO A O 1
ATOM 653 N N . GLY A 1 88 ? -10.274 4.232 16.194 1.00 67.56 88 GLY A N 1
ATOM 654 C CA . GLY A 1 88 ? -9.755 5.451 16.831 1.00 67.56 88 GLY A CA 1
ATOM 655 C C . GLY A 1 88 ? -10.528 6.732 16.530 1.00 67.56 88 GLY A C 1
ATOM 656 O O . GLY A 1 88 ? -10.318 7.721 17.225 1.00 67.56 88 GLY A O 1
ATOM 657 N N . VAL A 1 89 ? -11.496 6.719 15.605 1.00 55.66 89 VAL A N 1
ATOM 658 C CA . VAL A 1 89 ? -12.544 7.755 15.574 1.00 55.66 89 VAL A CA 1
ATOM 659 C C . VAL A 1 89 ? -13.594 7.392 16.628 1.00 55.66 89 VAL A C 1
ATOM 661 O O . VAL A 1 89 ? -14.720 7.020 16.308 1.00 55.66 89 VAL A O 1
ATOM 664 N N . LYS A 1 90 ? -13.212 7.403 17.912 1.00 46.22 90 LYS A N 1
ATOM 665 C CA . LYS A 1 90 ? -14.172 7.271 19.014 1.00 46.22 90 LYS A CA 1
ATOM 666 C C . LYS A 1 90 ? -14.959 8.577 19.135 1.00 46.22 90 LYS A C 1
ATOM 668 O O . LYS A 1 90 ? -14.785 9.319 20.093 1.00 46.22 90 LYS A O 1
ATOM 673 N N . ASN A 1 91 ? -15.829 8.861 18.170 1.00 48.62 91 ASN A N 1
ATOM 674 C CA . ASN A 1 91 ? -16.989 9.678 18.487 1.00 48.62 91 ASN A CA 1
ATOM 675 C C . ASN A 1 91 ? -17.947 8.762 19.238 1.00 48.62 91 ASN A C 1
ATOM 677 O O . ASN A 1 91 ? -18.354 7.723 18.722 1.00 48.62 91 ASN A O 1
ATOM 681 N N . ALA A 1 92 ? -18.215 9.134 20.485 1.00 58.16 92 ALA A N 1
ATOM 682 C CA . ALA A 1 92 ? -19.127 8.487 21.407 1.00 58.16 92 ALA A CA 1
ATOM 683 C C . ALA A 1 92 ? -20.506 8.233 20.773 1.00 58.16 92 ALA A C 1
ATOM 685 O O . ALA A 1 92 ? -21.410 9.055 20.865 1.00 58.16 92 ALA A O 1
ATOM 686 N N . SER A 1 93 ? -20.673 7.094 20.107 1.00 65.69 93 SER A N 1
ATOM 687 C CA . SER A 1 93 ? -21.974 6.508 19.806 1.00 65.69 93 SER A CA 1
ATOM 688 C C . SER A 1 93 ? -21.775 5.044 19.415 1.00 65.69 93 SER A C 1
ATOM 690 O O . SER A 1 93 ? -21.056 4.741 18.465 1.00 65.69 93 SER A O 1
ATOM 692 N N . SER A 1 94 ? -22.421 4.155 20.169 1.00 56.97 94 SER A N 1
ATOM 693 C CA . SER A 1 94 ? -22.391 2.683 20.134 1.00 56.97 94 SER A CA 1
ATOM 694 C C . SER A 1 94 ? -21.154 2.021 20.777 1.00 56.97 94 SER A C 1
ATOM 696 O O . SER A 1 94 ? -20.175 1.692 20.120 1.00 56.97 94 SER A O 1
ATOM 698 N N . SER A 1 95 ? -21.037 2.035 22.109 1.00 60.38 95 SER A N 1
ATOM 699 C CA . SER A 1 95 ? -21.640 1.077 23.063 1.00 60.38 95 SER A CA 1
ATOM 700 C C . SER A 1 95 ? -21.150 -0.369 22.902 1.00 60.38 95 SER A C 1
ATOM 702 O O . SER A 1 95 ? -21.705 -1.160 22.142 1.00 60.38 95 SER A O 1
ATOM 704 N N . SER A 1 96 ? -20.163 -0.724 23.715 1.00 59.41 96 SER A N 1
ATOM 705 C CA . SER A 1 96 ? -20.215 -1.975 24.467 1.00 59.41 96 SER A CA 1
ATOM 706 C C . SER A 1 96 ? -19.501 -1.719 25.788 1.00 59.41 96 SER A C 1
ATOM 708 O O . SER A 1 96 ? -18.268 -1.706 25.838 1.00 59.41 96 SER A O 1
ATOM 710 N N . GLU A 1 97 ? -20.293 -1.418 26.817 1.00 57.09 97 GLU A N 1
ATOM 711 C CA . GLU A 1 97 ? -19.886 -1.493 28.213 1.00 57.09 97 GLU A CA 1
ATOM 712 C C . GLU A 1 97 ? -19.119 -2.796 28.482 1.00 57.09 97 GLU A C 1
ATOM 714 O O . GLU A 1 97 ? -19.625 -3.892 28.245 1.00 57.09 97 GLU A O 1
ATOM 719 N N . SER A 1 98 ? -17.906 -2.684 29.015 1.00 57.31 98 SER A N 1
ATOM 720 C CA . SER A 1 98 ? -17.332 -3.731 29.854 1.00 57.31 98 SER A CA 1
ATOM 721 C C . SER A 1 98 ? -17.633 -3.331 31.293 1.00 57.31 98 SER A C 1
ATOM 723 O O . SER A 1 98 ? -16.996 -2.421 31.824 1.00 57.31 98 SER A O 1
ATOM 725 N N . ASN A 1 99 ? -18.670 -3.952 31.855 1.00 63.91 99 ASN A N 1
ATOM 726 C CA . ASN A 1 99 ? -19.016 -3.850 33.266 1.00 63.91 99 ASN A CA 1
ATOM 727 C C . ASN A 1 99 ? -17.844 -4.288 34.158 1.00 63.91 99 ASN A C 1
ATOM 729 O O . ASN A 1 99 ? -17.090 -5.197 33.811 1.00 63.91 99 ASN A O 1
ATOM 733 N N . GLU A 1 100 ? -17.770 -3.616 35.301 1.00 53.94 100 GLU A N 1
ATOM 734 C CA . GLU A 1 100 ? -17.012 -3.921 36.515 1.00 53.94 100 GLU A CA 1
ATOM 735 C C . GLU A 1 100 ? -16.929 -5.423 36.856 1.00 53.94 100 GLU A C 1
ATOM 737 O O . GLU A 1 100 ? -17.930 -6.147 36.787 1.00 53.94 100 GLU A O 1
ATOM 742 N N . SER A 1 101 ? -15.758 -5.862 37.323 1.00 50.50 101 SER A N 1
ATOM 743 C CA . SER A 1 101 ? -15.574 -6.849 38.403 1.00 50.50 101 SER A CA 1
ATOM 744 C C . SER A 1 101 ? -14.204 -6.656 39.043 1.00 50.50 101 SER A C 1
ATOM 746 O O . SER A 1 101 ? -13.225 -6.507 38.277 1.00 50.50 101 SER A O 1
#

Sequence (101 aa):
MFKLTVLTIAVCVLLVKADHGQKPGTPAPKCRKGERFLDCGNSCMEPKCTKPPVNFPCITLCLSGCYCREGYVRNDKGVCVPPSKCPGVKNASSSSESNES

pLDDT: mean 80.9, std 15.59, range [46.22, 97.88]

Mean predicted aligned error: 14.31 Å

Secondary structure (DSSP, 8-state):
-HHHHHHHHHHHHHHS---------PPPPPPPTTEEEEEEE-TTTS-BSSPPPTT-------EEEEEEPTT-EE-TTS-EE-GGGSTT---S-S-------

Nearest PDB structures (foldseek):
  8hwu-assembly1_A  TM=7.415E-01  e=7.665E-04  Lepidobatrachus laevis
  8d3d-assembly1_A  TM=6.907E-01  e=9.985E-04  Homo sapiens
  8d3c-assembly1_A  TM=6.812E-01  e=2.519E-03  Homo sapiens
  7wn3-assembly1_A  TM=6.808E-01  e=1.315E-02  Homo sapiens
  7pmv-assembly1_E  TM=5.724E-01  e=7.332E-02  Homo sapiens

Radius of gyration: 27.1 Å; Cα contacts (8 Å, |Δi|>4): 96; chains: 1; bounding box: 50×23×96 Å

Organism: Anopheles sinensis (NCBI:txid74873)

InterPro domains:
  IPR002919 Trypsin Inhibitor-like, cysteine rich domain [PF01826] (31-86)
  IPR036084 Serine protease inhibitor-like superfamily [SSF57567] (29-87)
  IPR051368 Serine Protease Inhibitor-like TIL Domain [PTHR23259] (20-92)

Solvent-accessible surface area (backbone atoms only — not comparable to full-atom values): 6712 Å² total; per-residue (Å²): 111,69,69,60,57,50,52,52,51,52,52,50,54,65,72,62,70,77,72,84,80,72,71,80,76,72,79,75,74,87,51,58,81,46,37,36,71,31,81,64,39,40,84,76,79,49,56,46,61,66,79,75,62,96,82,61,87,68,78,91,60,72,42,62,48,68,40,58,31,91,83,28,21,31,39,97,86,72,46,32,36,51,69,92,72,35,93,78,76,78,66,94,71,85,86,78,84,80,77,90,130

Foldseek 3Di:
DVVVVVVVVVVVCVVPVPDPPPPPDDP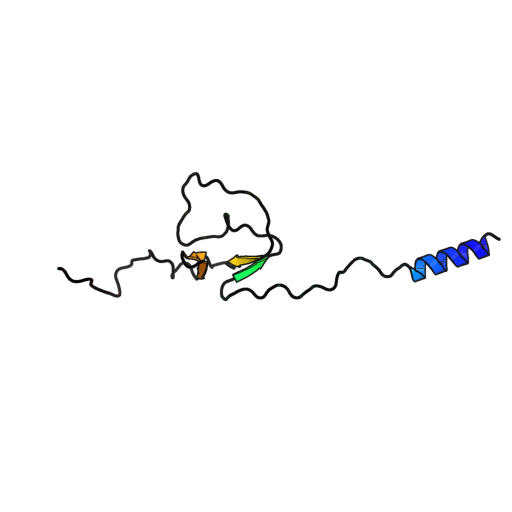QDDEDPQKDWDQWDFPQPAAALDDDPPPPDGDPDTHTDIGGDPQWHQYPVRDTDHNVPHPPPPPPDDDDDPDDD